Protein AF-A0A2S2PW07-F1 (afdb_monomer_lite)

pLDDT: mean 86.58, std 11.75, range [55.66, 97.31]

Structure (mmCIF, N/CA/C/O backbone):
data_AF-A0A2S2PW07-F1
#
_entry.id   AF-A0A2S2PW07-F1
#
loop_
_atom_site.group_PDB
_atom_site.id
_atom_site.type_symbol
_atom_site.label_atom_id
_atom_site.label_alt_id
_atom_site.label_comp_id
_atom_site.label_asym_id
_atom_site.label_entity_id
_atom_site.label_seq_id
_atom_site.pdbx_PDB_ins_code
_atom_site.Cartn_x
_atom_site.Cartn_y
_atom_site.Cartn_z
_atom_site.occupancy
_atom_site.B_iso_or_equiv
_atom_site.auth_seq_id
_atom_site.auth_comp_id
_atom_site.auth_asym_id
_atom_site.auth_atom_id
_atom_site.pdbx_PDB_model_num
ATOM 1 N N . MET A 1 1 ? 8.502 10.051 -54.646 1.00 61.56 1 MET A N 1
ATOM 2 C CA . MET A 1 1 ? 8.124 10.730 -53.380 1.00 61.56 1 MET A CA 1
ATOM 3 C C . MET A 1 1 ? 7.353 9.846 -52.392 1.00 61.56 1 MET A C 1
ATOM 5 O O . MET A 1 1 ? 7.506 10.057 -51.197 1.00 61.56 1 MET A O 1
ATOM 9 N N . GLN A 1 2 ? 6.549 8.864 -52.830 1.00 68.31 2 GLN A N 1
ATOM 10 C CA . GLN A 1 2 ? 5.800 7.996 -51.902 1.00 68.31 2 GLN A CA 1
ATOM 11 C C . GLN A 1 2 ? 6.695 7.001 -51.142 1.00 68.31 2 GLN A C 1
ATOM 13 O O . GLN A 1 2 ? 6.698 6.998 -49.919 1.00 68.31 2 GLN A O 1
ATOM 18 N N . LEU A 1 3 ? 7.570 6.284 -51.854 1.00 72.56 3 LEU A N 1
ATOM 19 C CA . LEU A 1 3 ? 8.488 5.301 -51.258 1.00 72.56 3 LEU A CA 1
ATOM 20 C C . LEU A 1 3 ? 9.422 5.903 -50.191 1.00 72.56 3 LEU A C 1
ATOM 22 O O . LEU A 1 3 ? 9.652 5.302 -49.148 1.00 72.56 3 LEU A O 1
ATOM 26 N N . VAL A 1 4 ? 9.928 7.121 -50.414 1.00 77.25 4 VAL A N 1
ATOM 27 C CA . VAL A 1 4 ? 10.791 7.825 -49.445 1.00 77.25 4 VAL A CA 1
ATOM 28 C C . VAL A 1 4 ? 10.021 8.174 -48.166 1.00 77.25 4 VAL A C 1
ATOM 30 O O . VAL A 1 4 ? 10.563 8.013 -47.074 1.00 77.25 4 VAL A O 1
ATOM 33 N N . ARG A 1 5 ? 8.749 8.588 -48.279 1.00 76.50 5 ARG A N 1
ATOM 34 C CA . ARG A 1 5 ? 7.878 8.824 -47.116 1.00 76.50 5 ARG A CA 1
ATOM 35 C C . ARG A 1 5 ? 7.635 7.532 -46.342 1.00 76.50 5 ARG A C 1
ATOM 37 O O . ARG A 1 5 ? 7.844 7.522 -45.135 1.00 76.50 5 ARG A O 1
ATOM 44 N N . ASP A 1 6 ? 7.340 6.434 -47.031 1.00 80.25 6 ASP A N 1
ATOM 45 C CA . ASP A 1 6 ? 7.095 5.137 -46.391 1.00 80.25 6 ASP A CA 1
ATOM 46 C C . ASP A 1 6 ? 8.335 4.614 -45.639 1.00 80.25 6 ASP A C 1
ATOM 48 O O . ASP A 1 6 ? 8.225 4.058 -44.543 1.00 80.25 6 ASP A O 1
ATOM 52 N N . HIS A 1 7 ? 9.541 4.831 -46.174 1.00 78.25 7 HIS A N 1
ATOM 53 C CA . HIS A 1 7 ? 10.789 4.484 -45.486 1.00 78.25 7 HIS A CA 1
ATOM 54 C C . HIS A 1 7 ? 11.045 5.336 -44.235 1.00 78.25 7 HIS A C 1
ATOM 56 O O . HIS A 1 7 ? 11.524 4.807 -43.225 1.00 78.25 7 HIS A O 1
ATOM 62 N N . LEU A 1 8 ? 10.723 6.632 -44.280 1.00 82.62 8 LEU A N 1
ATOM 63 C CA . LEU A 1 8 ? 10.843 7.532 -43.130 1.00 82.62 8 LEU A CA 1
ATOM 64 C C . LEU A 1 8 ? 9.824 7.180 -42.039 1.00 82.62 8 LEU A C 1
ATOM 66 O O . LEU A 1 8 ? 10.212 7.077 -40.876 1.00 82.62 8 LEU A O 1
ATOM 70 N N . SER A 1 9 ? 8.574 6.887 -42.407 1.00 79.25 9 SER A N 1
ATOM 71 C CA . SER A 1 9 ? 7.526 6.436 -41.482 1.00 79.25 9 SER A CA 1
ATOM 72 C C . SER A 1 9 ? 7.902 5.123 -40.794 1.00 79.25 9 SER A C 1
ATOM 74 O O . SER A 1 9 ? 7.868 5.039 -39.569 1.00 79.25 9 SER A O 1
ATOM 76 N N . ARG A 1 10 ? 8.395 4.125 -41.543 1.00 78.06 10 ARG A N 1
ATOM 77 C CA . ARG A 1 10 ? 8.869 2.851 -40.965 1.00 78.06 10 ARG A CA 1
ATOM 78 C C . ARG A 1 10 ? 10.079 3.035 -40.048 1.00 78.06 10 ARG A C 1
ATOM 80 O O . ARG A 1 10 ? 10.215 2.316 -39.058 1.00 78.06 10 ARG A O 1
ATOM 87 N N . ARG A 1 11 ? 10.983 3.973 -40.357 1.00 76.12 11 ARG A N 1
ATOM 88 C CA . ARG A 1 11 ? 12.097 4.331 -39.463 1.00 76.12 11 ARG A CA 1
ATOM 89 C C . ARG A 1 11 ? 11.591 4.994 -38.188 1.00 76.12 11 ARG A C 1
ATOM 91 O O . ARG A 1 11 ? 12.045 4.604 -37.119 1.00 76.12 11 ARG A O 1
ATOM 98 N N . GLN A 1 12 ? 10.643 5.923 -38.287 1.00 74.56 12 GLN A N 1
ATOM 99 C CA . GLN A 1 12 ? 10.027 6.575 -37.133 1.00 74.56 12 GLN A CA 1
ATOM 100 C C . GLN A 1 12 ? 9.257 5.583 -36.257 1.00 74.56 12 GLN A C 1
ATOM 102 O O . GLN A 1 12 ? 9.410 5.630 -35.045 1.00 74.56 12 GLN A O 1
ATOM 107 N N . GLU A 1 13 ? 8.513 4.636 -36.828 1.00 69.56 13 GLU A N 1
ATOM 108 C CA . GLU A 1 13 ? 7.823 3.574 -36.080 1.00 69.56 13 GLU A CA 1
ATOM 109 C C . GLU A 1 13 ? 8.794 2.608 -35.399 1.00 69.56 13 GLU A C 1
ATOM 111 O O . GLU A 1 13 ? 8.633 2.296 -34.221 1.00 69.56 13 GLU A O 1
ATOM 116 N N . ARG A 1 14 ? 9.849 2.172 -36.102 1.00 62.03 14 ARG A N 1
ATOM 117 C CA . ARG A 1 14 ? 10.918 1.347 -35.512 1.00 62.03 14 ARG A CA 1
ATOM 118 C C . ARG A 1 14 ? 11.684 2.100 -34.433 1.00 62.03 14 ARG A C 1
ATOM 120 O O . ARG A 1 14 ? 12.118 1.498 -33.457 1.00 62.03 14 ARG A O 1
ATOM 127 N N . GLN A 1 15 ? 11.871 3.404 -34.595 1.00 62.12 15 GLN A N 1
ATOM 128 C CA . GLN A 1 15 ? 12.469 4.249 -33.574 1.00 62.12 15 GLN A CA 1
ATOM 129 C C . GLN A 1 15 ? 11.511 4.397 -32.391 1.00 62.12 15 GLN A C 1
ATOM 131 O O . GLN A 1 15 ? 11.952 4.180 -31.273 1.00 62.12 15 GLN A O 1
ATOM 136 N N . LYS A 1 16 ? 10.208 4.608 -32.626 1.00 60.38 16 LYS A N 1
ATOM 137 C CA . LYS A 1 16 ? 9.146 4.678 -31.612 1.00 60.38 16 LYS A CA 1
ATOM 138 C C . LYS A 1 16 ? 9.062 3.394 -30.779 1.00 60.38 16 LYS A C 1
ATOM 140 O O . LYS A 1 16 ? 9.100 3.464 -29.551 1.00 60.38 16 LYS A O 1
ATOM 145 N N . SER A 1 17 ? 9.056 2.228 -31.430 1.00 59.62 17 SER A N 1
ATOM 146 C CA . SER A 1 17 ? 9.038 0.918 -30.762 1.00 59.62 17 SER A CA 1
ATOM 147 C C . SER A 1 17 ? 10.344 0.620 -30.022 1.00 59.62 17 SER A C 1
ATOM 149 O O . SER A 1 17 ? 10.330 0.048 -28.934 1.00 59.62 17 SER A O 1
ATOM 151 N N . ARG A 1 18 ? 11.488 1.088 -30.542 1.00 55.66 18 ARG A N 1
ATOM 152 C CA . ARG A 1 18 ? 12.765 1.066 -29.813 1.00 55.66 18 ARG A CA 1
ATOM 153 C C . ARG A 1 18 ? 12.802 2.090 -28.676 1.00 55.66 18 ARG A C 1
ATOM 155 O O . ARG A 1 18 ? 13.568 1.888 -27.735 1.00 55.66 18 ARG A O 1
ATOM 162 N N . THR A 1 19 ? 12.002 3.161 -28.708 1.00 57.66 19 THR A N 1
ATOM 163 C CA . THR A 1 19 ? 12.031 4.260 -27.729 1.00 57.66 19 THR A CA 1
ATOM 164 C C . THR A 1 19 ? 11.154 4.091 -26.484 1.00 57.66 19 THR A C 1
ATOM 166 O O . THR A 1 19 ? 11.354 4.862 -25.552 1.00 57.66 19 THR A O 1
ATOM 169 N N . SER A 1 20 ? 10.308 3.071 -26.353 1.00 62.25 20 SER A N 1
ATOM 170 C CA . SER A 1 20 ? 9.637 2.792 -25.070 1.00 62.25 20 SER A CA 1
ATOM 171 C C . SER A 1 20 ? 9.708 1.311 -24.724 1.00 62.25 20 SER A C 1
ATOM 173 O O . SER A 1 20 ? 8.728 0.577 -24.826 1.00 62.25 20 SER A O 1
ATOM 175 N N . LYS A 1 21 ? 10.891 0.846 -24.300 1.00 78.31 21 LYS A N 1
ATOM 176 C CA . LYS A 1 21 ? 10.907 -0.417 -23.559 1.00 78.31 21 LYS A CA 1
ATOM 177 C C . LYS A 1 21 ? 10.125 -0.167 -22.268 1.00 78.31 21 LYS A C 1
ATOM 179 O O . LYS A 1 21 ? 10.434 0.785 -21.556 1.00 78.31 21 LYS A O 1
ATOM 184 N N . GLN A 1 22 ? 9.110 -0.977 -22.019 1.00 86.88 22 GLN A N 1
ATOM 185 C CA . GLN A 1 22 ? 8.255 -0.913 -20.840 1.00 86.88 22 GLN A CA 1
ATOM 186 C C . GLN A 1 22 ? 8.094 -2.322 -20.279 1.00 86.88 22 GLN A C 1
ATOM 188 O O . GLN A 1 22 ? 8.191 -3.296 -21.028 1.00 86.88 22 GLN A O 1
ATOM 193 N N . ILE A 1 23 ? 7.865 -2.419 -18.977 1.00 89.31 23 IL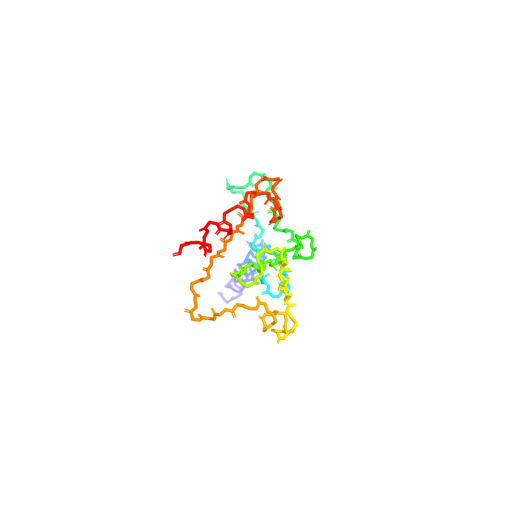E A N 1
ATOM 194 C CA . ILE A 1 23 ? 7.476 -3.659 -18.308 1.00 89.31 23 ILE A CA 1
ATOM 195 C C . ILE A 1 23 ? 6.006 -3.553 -17.921 1.00 89.31 23 ILE A C 1
ATOM 197 O O . ILE A 1 23 ? 5.587 -2.502 -17.448 1.00 89.31 23 ILE A O 1
ATOM 201 N N . CYS A 1 24 ? 5.218 -4.596 -18.159 1.00 92.38 24 CYS A N 1
ATOM 202 C CA . CYS A 1 24 ? 3.790 -4.600 -17.859 1.00 92.38 24 CYS A CA 1
ATOM 203 C C . CYS A 1 24 ? 3.474 -5.690 -16.843 1.00 92.38 24 CYS A C 1
ATOM 205 O O . CYS A 1 24 ? 4.019 -6.790 -16.935 1.00 92.38 24 CYS A O 1
ATOM 207 N N . TYR A 1 25 ? 2.587 -5.371 -15.908 1.00 93.69 25 TYR A N 1
ATOM 208 C CA . TYR A 1 25 ? 2.041 -6.311 -14.941 1.00 93.69 25 TYR A CA 1
ATOM 209 C C . TYR A 1 25 ? 0.521 -6.250 -14.973 1.00 93.69 25 TYR A C 1
ATOM 211 O O . TYR A 1 25 ? -0.069 -5.185 -15.196 1.00 93.69 25 TYR A O 1
ATOM 219 N N . ASP A 1 26 ? -0.103 -7.390 -14.709 1.00 88.50 26 ASP A N 1
ATOM 220 C CA . ASP A 1 26 ? -1.551 -7.475 -14.595 1.00 88.50 26 ASP A CA 1
ATOM 221 C C . ASP A 1 26 ? -2.061 -6.535 -13.491 1.00 88.50 26 ASP A C 1
ATOM 223 O O . ASP A 1 26 ? -1.367 -6.245 -12.514 1.00 88.50 26 ASP A O 1
ATOM 227 N N . MET A 1 27 ? -3.279 -6.021 -13.676 1.00 85.56 27 MET A N 1
ATOM 228 C CA . MET A 1 27 ? -3.978 -5.056 -12.806 1.00 85.56 27 MET A CA 1
ATOM 229 C C . MET A 1 27 ? -3.356 -3.652 -12.676 1.00 85.56 27 MET A C 1
ATOM 231 O O . MET A 1 27 ? -4.107 -2.697 -12.489 1.00 85.56 27 MET A O 1
ATOM 235 N N . VAL A 1 28 ? -2.033 -3.488 -12.790 1.00 91.50 28 VAL A N 1
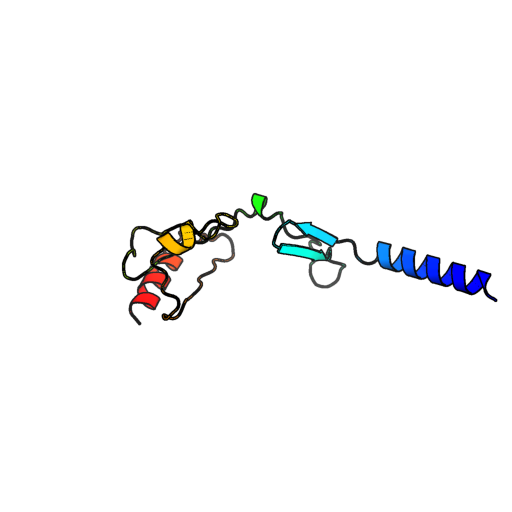ATOM 236 C CA . VAL A 1 28 ? -1.341 -2.195 -12.562 1.00 91.50 28 VAL A CA 1
ATOM 237 C C . VAL A 1 28 ? -0.748 -1.561 -13.826 1.00 91.50 28 VAL A C 1
ATOM 239 O O . VAL A 1 28 ? -0.280 -0.424 -13.785 1.00 91.50 28 VAL A O 1
ATOM 242 N N . GLY A 1 29 ? -0.807 -2.253 -14.966 1.00 93.25 29 GLY A N 1
ATOM 243 C CA . GLY A 1 29 ? -0.456 -1.698 -16.272 1.00 93.25 29 GLY A CA 1
ATOM 244 C C . GLY A 1 29 ? 1.045 -1.705 -16.566 1.00 93.25 29 GLY A C 1
ATOM 245 O O . GLY A 1 29 ? 1.785 -2.572 -16.102 1.00 93.25 29 GLY A O 1
ATOM 246 N N . CYS A 1 30 ? 1.490 -0.764 -17.404 1.00 92.56 30 CYS A N 1
ATOM 247 C CA . CYS A 1 30 ? 2.849 -0.732 -17.943 1.00 92.56 30 CYS A CA 1
ATOM 248 C C . CYS A 1 30 ? 3.678 0.430 -17.388 1.00 92.56 30 CYS A C 1
ATOM 250 O O . CYS A 1 30 ? 3.238 1.578 -17.375 1.00 92.56 30 CYS A O 1
ATOM 252 N N . PHE A 1 31 ? 4.920 0.133 -17.018 1.00 88.88 31 PHE A N 1
ATOM 253 C CA . PHE A 1 31 ? 5.899 1.072 -16.491 1.00 88.88 31 PHE A CA 1
ATOM 254 C C . PHE A 1 31 ? 7.022 1.277 -17.513 1.00 88.88 31 PHE A C 1
ATOM 256 O O . PHE A 1 31 ? 7.621 0.293 -17.965 1.00 88.88 31 PHE A O 1
ATOM 263 N N . PRO A 1 32 ? 7.346 2.526 -17.892 1.00 85.12 32 PRO A N 1
ATOM 264 C CA . PRO A 1 32 ? 8.457 2.791 -18.794 1.00 85.12 32 PRO A CA 1
ATOM 265 C C . PRO A 1 32 ? 9.775 2.391 -18.124 1.00 85.12 32 PRO A C 1
ATOM 267 O O . PRO A 1 32 ? 10.020 2.728 -16.965 1.00 85.12 32 PRO A O 1
ATOM 270 N N . ILE A 1 33 ? 10.652 1.702 -18.856 1.00 80.06 33 ILE A N 1
ATOM 271 C CA . ILE A 1 33 ? 12.004 1.428 -18.365 1.00 80.06 33 ILE A CA 1
ATOM 272 C C . ILE A 1 33 ? 12.742 2.771 -18.302 1.00 80.06 33 ILE A C 1
ATOM 274 O O . ILE A 1 33 ? 12.823 3.449 -19.336 1.00 80.06 33 ILE A O 1
ATOM 278 N N . PRO A 1 34 ? 13.281 3.169 -17.132 1.00 71.12 34 PRO A N 1
ATOM 279 C CA . PRO A 1 34 ? 13.958 4.448 -16.991 1.00 71.12 34 PRO A CA 1
ATOM 280 C C . PRO A 1 34 ? 15.059 4.600 -18.041 1.00 71.12 34 PRO A C 1
ATOM 282 O O . PRO A 1 34 ? 15.828 3.671 -18.289 1.00 71.12 34 PRO A O 1
ATOM 285 N N . ARG A 1 35 ? 15.142 5.782 -18.657 1.00 67.44 35 ARG A N 1
ATOM 286 C CA . ARG A 1 35 ? 16.289 6.187 -19.471 1.00 67.44 35 ARG A CA 1
ATOM 287 C C . ARG A 1 35 ? 16.929 7.400 -18.824 1.00 67.44 35 ARG A C 1
ATOM 289 O O . ARG A 1 35 ? 16.293 8.436 -18.687 1.00 67.44 35 ARG A O 1
ATOM 296 N N . THR A 1 36 ? 18.145 7.178 -18.349 1.00 63.09 36 THR A N 1
ATOM 297 C CA . THR A 1 36 ? 19.164 8.105 -17.838 1.00 63.09 36 THR A CA 1
ATOM 298 C C . THR A 1 36 ? 18.761 9.581 -17.933 1.00 63.09 36 THR A C 1
ATOM 300 O O . THR A 1 36 ? 18.843 10.171 -19.005 1.00 63.09 36 THR A O 1
ATOM 303 N N . SER A 1 37 ? 18.231 10.165 -16.853 1.00 58.09 37 SER A N 1
ATOM 304 C CA . SER A 1 37 ? 18.989 11.155 -16.061 1.00 58.09 37 SER A CA 1
ATOM 305 C C . SER A 1 37 ? 18.619 11.223 -14.565 1.00 58.09 37 SER A C 1
ATOM 307 O O . SER A 1 37 ? 19.396 11.760 -13.784 1.00 58.09 37 SER A O 1
ATOM 309 N N . TYR A 1 38 ? 17.480 10.660 -14.139 1.00 59.16 38 TYR A N 1
ATOM 310 C CA . TYR A 1 38 ? 16.957 10.824 -12.765 1.00 59.16 38 TYR A CA 1
ATOM 311 C C . TYR A 1 38 ? 17.078 9.585 -11.859 1.00 59.16 38 TYR A C 1
ATOM 313 O O . TYR A 1 38 ? 16.777 9.660 -10.673 1.00 59.16 38 TYR A O 1
ATOM 321 N N . SER A 1 39 ? 17.502 8.434 -12.391 1.00 64.12 39 SER A N 1
ATOM 322 C CA . SER A 1 39 ? 17.620 7.185 -11.622 1.00 64.12 39 SER A CA 1
ATOM 323 C C . SER A 1 39 ? 18.926 6.463 -11.966 1.00 64.12 39 SER A C 1
ATOM 325 O O . SER A 1 39 ? 18.962 5.703 -12.929 1.00 64.12 39 SER A O 1
ATOM 327 N N . PRO A 1 40 ? 20.018 6.668 -11.210 1.00 65.06 40 PRO A N 1
ATOM 328 C CA . PRO A 1 40 ? 21.332 6.088 -11.517 1.00 65.06 40 PRO A CA 1
ATOM 329 C C . PRO A 1 40 ? 21.322 4.562 -11.675 1.00 65.06 40 PRO A C 1
ATOM 331 O O . PRO A 1 40 ? 22.140 4.001 -12.395 1.00 65.06 40 PRO A O 1
ATOM 334 N N . LEU A 1 41 ? 20.373 3.888 -11.018 1.00 69.62 41 LEU A N 1
ATOM 335 C CA . LEU A 1 41 ? 20.262 2.434 -11.025 1.00 69.62 41 LEU A CA 1
ATOM 336 C C . LEU A 1 41 ? 19.480 1.883 -12.226 1.00 69.62 41 LEU A C 1
ATOM 338 O O . LEU A 1 41 ? 19.534 0.677 -12.446 1.00 69.62 41 LEU A O 1
ATOM 342 N N . MET A 1 42 ? 18.746 2.721 -12.975 1.00 71.12 42 MET A N 1
ATOM 343 C CA . MET A 1 42 ? 17.944 2.314 -14.146 1.00 71.12 42 MET A CA 1
ATOM 344 C C . MET A 1 42 ? 17.048 1.085 -13.888 1.00 71.12 42 MET A C 1
ATOM 346 O O . MET A 1 42 ? 16.751 0.304 -14.792 1.00 71.12 42 MET A O 1
ATOM 350 N N . LYS A 1 43 ? 16.623 0.888 -12.634 1.00 79.38 43 LYS A N 1
ATOM 351 C CA . LYS A 1 43 ? 15.827 -0.274 -12.238 1.00 79.38 43 LYS A CA 1
ATOM 352 C C . LYS A 1 43 ? 14.367 -0.031 -12.574 1.00 79.38 43 LYS A C 1
ATOM 354 O O . LYS A 1 43 ? 13.801 0.998 -12.214 1.00 79.38 43 LYS A O 1
ATOM 359 N N . SER A 1 44 ? 13.776 -1.001 -13.257 1.00 85.06 44 SER A N 1
ATOM 360 C CA . SER A 1 44 ? 12.322 -1.072 -13.387 1.00 85.06 44 SER A CA 1
ATOM 361 C C . SER A 1 44 ? 11.710 -1.531 -12.058 1.00 85.06 44 SER A C 1
ATOM 363 O O . SER A 1 44 ? 12.428 -2.132 -11.248 1.00 85.06 44 SER A O 1
ATOM 365 N N . PRO A 1 45 ? 10.416 -1.262 -11.814 1.00 90.56 45 PRO A N 1
ATOM 366 C CA . PRO A 1 45 ? 9.712 -1.830 -10.670 1.00 90.56 45 PRO A CA 1
ATOM 367 C C . PRO A 1 45 ? 9.825 -3.358 -10.657 1.00 90.56 45 PRO A C 1
ATOM 369 O O . PRO A 1 45 ? 9.993 -3.981 -11.704 1.00 90.56 45 PRO A O 1
ATOM 372 N N . GLN A 1 46 ? 9.757 -3.952 -9.470 1.00 93.19 46 GLN A N 1
ATOM 373 C CA . GLN A 1 46 ? 9.570 -5.395 -9.326 1.00 93.19 46 GLN A CA 1
ATOM 374 C C . GLN A 1 46 ? 8.102 -5.755 -9.609 1.00 93.19 46 GLN A C 1
ATOM 376 O O . GLN A 1 46 ? 7.233 -4.883 -9.551 1.00 93.19 46 GLN A O 1
ATOM 381 N N . SER A 1 47 ? 7.818 -7.026 -9.915 1.00 94.25 47 SER A N 1
ATOM 382 C CA . SER A 1 47 ? 6.439 -7.484 -10.124 1.00 94.25 47 SER A CA 1
ATOM 383 C C . SER A 1 47 ? 5.604 -7.356 -8.845 1.00 94.25 47 SER A C 1
ATOM 385 O O . SER A 1 47 ? 6.168 -7.458 -7.753 1.00 94.25 47 SER A O 1
ATOM 387 N N . PRO A 1 48 ? 4.270 -7.188 -8.947 1.00 93.94 48 PRO A N 1
ATOM 388 C CA . PRO A 1 48 ? 3.379 -7.188 -7.788 1.00 93.94 48 PRO A CA 1
ATOM 389 C C . PRO A 1 48 ? 3.597 -8.386 -6.854 1.00 93.94 48 PRO A C 1
ATOM 391 O O . PRO A 1 48 ? 3.678 -8.189 -5.646 1.00 93.94 48 PRO A O 1
ATOM 394 N N . ASP A 1 49 ? 3.808 -9.585 -7.409 1.00 93.25 49 ASP A N 1
ATOM 395 C CA . ASP A 1 49 ? 4.083 -10.807 -6.636 1.00 93.25 49 ASP A CA 1
ATOM 396 C C . ASP A 1 49 ? 5.405 -10.743 -5.861 1.00 93.25 49 ASP A C 1
ATOM 398 O O . ASP A 1 49 ? 5.508 -11.264 -4.756 1.00 93.25 49 ASP A O 1
ATOM 402 N N . ALA A 1 50 ? 6.430 -10.094 -6.424 1.00 95.25 50 ALA A N 1
ATOM 403 C CA . ALA A 1 50 ? 7.722 -9.931 -5.763 1.00 95.25 50 ALA A CA 1
ATOM 404 C C . ALA A 1 50 ? 7.697 -8.828 -4.694 1.00 95.25 50 ALA A C 1
ATOM 406 O O . ALA A 1 50 ? 8.429 -8.914 -3.710 1.00 95.25 50 ALA A O 1
ATOM 407 N N . VAL A 1 51 ? 6.880 -7.787 -4.893 1.00 94.75 51 VAL A N 1
ATOM 408 C CA . VAL A 1 51 ? 6.677 -6.721 -3.899 1.00 94.75 51 VAL A CA 1
ATOM 409 C C . VAL A 1 51 ? 5.765 -7.194 -2.760 1.00 94.75 51 VAL A C 1
ATOM 411 O O . VAL A 1 51 ? 5.945 -6.741 -1.633 1.00 94.75 51 VAL A O 1
ATOM 414 N N . ASP A 1 52 ? 4.807 -8.087 -3.041 1.00 94.00 52 ASP A N 1
ATOM 415 C CA . ASP A 1 52 ? 3.849 -8.657 -2.079 1.00 94.00 52 ASP A CA 1
ATOM 416 C C . ASP A 1 52 ? 3.152 -7.567 -1.239 1.00 94.00 52 ASP A C 1
ATOM 418 O O . ASP A 1 52 ? 3.180 -7.549 -0.004 1.00 94.00 52 ASP A O 1
ATOM 422 N N . THR A 1 53 ? 2.567 -6.579 -1.932 1.00 94.81 53 THR A N 1
ATOM 423 C CA . THR A 1 53 ? 1.895 -5.451 -1.269 1.00 94.81 53 THR A CA 1
ATOM 424 C C . THR A 1 53 ? 0.669 -5.945 -0.505 1.00 94.81 53 THR A C 1
ATOM 426 O O . THR A 1 53 ? -0.258 -6.499 -1.093 1.00 94.81 53 THR A O 1
ATOM 429 N N . LYS A 1 54 ? 0.630 -5.678 0.805 1.00 95.00 54 LYS A N 1
ATOM 430 C CA . LYS A 1 54 ? -0.470 -6.067 1.698 1.00 95.00 54 LYS A CA 1
ATOM 431 C C . LYS A 1 54 ? -1.230 -4.851 2.194 1.00 95.00 54 LYS A C 1
ATOM 433 O O . LYS A 1 54 ? -0.635 -3.883 2.662 1.00 95.00 54 LYS A O 1
ATOM 438 N N . PHE A 1 55 ? -2.552 -4.953 2.175 1.00 94.94 55 PHE A N 1
ATOM 439 C CA . PHE A 1 55 ? -3.452 -3.965 2.757 1.00 94.94 55 PHE A CA 1
ATOM 440 C C . PHE A 1 55 ? -3.955 -4.490 4.091 1.00 94.94 55 PHE A C 1
ATOM 442 O O . PHE A 1 55 ? -4.664 -5.493 4.136 1.00 94.94 55 PHE A O 1
ATOM 449 N N . LEU A 1 56 ? -3.561 -3.821 5.173 1.00 94.88 56 LEU A N 1
ATOM 450 C CA . LEU A 1 56 ? -3.997 -4.142 6.526 1.00 94.88 56 LEU A CA 1
ATOM 451 C C . LEU A 1 56 ? -4.965 -3.060 6.996 1.00 94.88 56 LEU A C 1
ATOM 453 O O . LEU A 1 56 ? -4.600 -1.889 7.087 1.00 94.88 56 LEU A O 1
ATOM 457 N N . VAL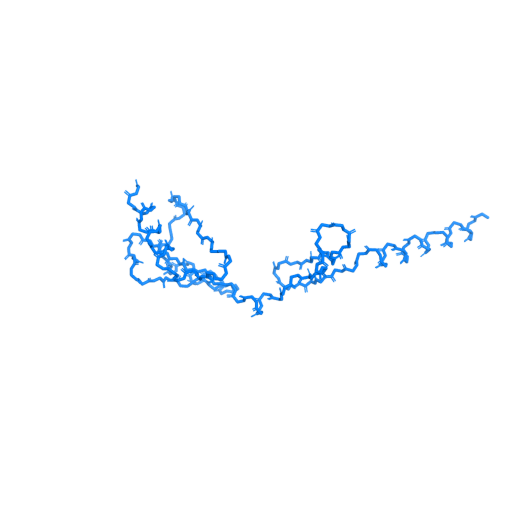 A 1 57 ? -6.196 -3.456 7.292 1.00 95.31 57 VAL A N 1
ATOM 458 C CA . VAL A 1 57 ? -7.248 -2.562 7.765 1.00 95.31 57 VAL A CA 1
ATOM 459 C C . VAL A 1 57 ? -7.292 -2.585 9.283 1.00 95.31 57 VAL A C 1
ATOM 461 O O . VAL A 1 57 ? -7.429 -3.640 9.900 1.00 95.31 57 VAL A O 1
ATOM 464 N N . MET A 1 58 ? -7.223 -1.387 9.860 1.00 95.31 58 MET A N 1
ATOM 465 C CA . MET A 1 58 ? -7.471 -1.119 11.269 1.00 95.31 58 MET A CA 1
ATOM 466 C C . MET A 1 58 ? -8.679 -0.193 11.381 1.00 95.31 58 MET A C 1
ATOM 468 O O . MET A 1 58 ? -8.720 0.865 10.752 1.00 95.31 58 MET A O 1
ATOM 472 N N . THR A 1 59 ? -9.646 -0.565 12.208 1.00 95.44 59 THR A N 1
ATOM 473 C CA . THR A 1 59 ? -10.808 0.269 12.530 1.00 95.44 59 THR A CA 1
ATOM 474 C C . THR A 1 59 ? -10.956 0.403 14.041 1.00 95.44 59 THR A C 1
ATOM 476 O O . THR A 1 59 ? -10.307 -0.305 14.815 1.00 95.44 59 THR A O 1
ATOM 479 N N . ARG A 1 60 ? -11.861 1.283 14.490 1.00 94.50 60 ARG A N 1
ATOM 480 C CA . ARG A 1 60 ? -12.209 1.390 15.916 1.00 94.50 60 ARG A CA 1
ATOM 481 C C . ARG A 1 60 ? -12.752 0.071 16.490 1.00 94.50 60 ARG A C 1
ATOM 483 O O . ARG A 1 60 ? -12.592 -0.147 17.684 1.00 94.50 60 ARG A O 1
ATOM 490 N N . HIS A 1 61 ? -13.331 -0.801 15.658 1.00 91.75 61 HIS A N 1
ATOM 491 C CA . HIS A 1 61 ? -13.872 -2.101 16.068 1.00 91.75 61 HIS A CA 1
ATOM 492 C C . HIS A 1 61 ? -12.812 -3.210 16.169 1.00 91.75 61 HIS A C 1
ATOM 494 O O . HIS A 1 61 ? -13.029 -4.178 16.889 1.00 91.75 61 HIS A O 1
ATOM 500 N N . ASN A 1 62 ? -11.676 -3.088 15.474 1.00 88.75 62 ASN A N 1
ATOM 501 C CA . ASN A 1 62 ? -10.641 -4.129 15.394 1.00 88.75 62 ASN A CA 1
ATOM 502 C C . ASN A 1 62 ? -9.218 -3.541 15.452 1.00 88.75 62 ASN A C 1
ATOM 504 O O . ASN A 1 62 ? -8.412 -3.694 14.535 1.00 88.75 62 ASN A O 1
ATOM 508 N N . ARG A 1 63 ? -8.884 -2.854 16.552 1.00 88.00 63 ARG A N 1
ATOM 509 C CA . ARG A 1 63 ? -7.557 -2.227 16.720 1.00 88.00 63 ARG A CA 1
ATOM 510 C C . ARG A 1 63 ? -6.410 -3.239 16.873 1.00 88.00 63 ARG A C 1
ATOM 512 O O . ARG A 1 63 ? -5.278 -2.930 16.507 1.00 88.00 63 ARG A O 1
ATOM 519 N N . SER A 1 64 ? -6.685 -4.421 17.431 1.00 85.19 64 SER A N 1
ATOM 520 C CA . SER A 1 64 ? -5.706 -5.503 17.636 1.00 85.19 64 SER A CA 1
ATOM 521 C C . SER A 1 64 ? -5.611 -6.463 16.449 1.00 85.19 64 SER A C 1
ATOM 523 O O . SER A 1 64 ? -4.509 -6.892 16.108 1.00 85.19 64 SER A O 1
ATOM 525 N N . ASP A 1 65 ? -6.741 -6.755 15.804 1.00 87.25 65 ASP A N 1
ATOM 526 C CA . ASP A 1 65 ? -6.871 -7.808 14.794 1.00 87.25 65 ASP A CA 1
ATOM 527 C C . ASP A 1 65 ? -7.090 -7.206 13.409 1.00 87.25 65 ASP A C 1
ATOM 529 O O . ASP A 1 65 ? -8.214 -7.004 12.944 1.00 87.25 65 ASP A O 1
ATOM 533 N N . LEU A 1 66 ? -5.970 -6.884 12.760 1.00 91.00 66 LEU A N 1
ATOM 534 C CA . LEU A 1 66 ? -5.963 -6.286 11.430 1.00 91.00 66 LEU A CA 1
ATOM 535 C C . LEU A 1 66 ? -6.597 -7.229 10.405 1.00 91.00 66 LEU A C 1
ATOM 537 O O . LEU A 1 66 ? -6.197 -8.390 10.288 1.00 91.00 66 LEU A O 1
ATOM 541 N N . THR A 1 67 ? -7.523 -6.706 9.606 1.00 94.31 67 THR A N 1
ATOM 542 C CA . THR A 1 67 ? -8.107 -7.451 8.485 1.00 94.31 67 THR A CA 1
ATOM 543 C C . THR A 1 67 ? -7.259 -7.255 7.234 1.00 94.31 67 THR A C 1
ATOM 545 O O . THR A 1 67 ? -6.919 -6.126 6.887 1.00 94.31 67 THR A O 1
ATOM 548 N N . TYR A 1 68 ? -6.928 -8.338 6.533 1.00 95.12 68 TYR A N 1
ATOM 549 C CA . TYR A 1 68 ? -6.258 -8.250 5.236 1.00 95.12 68 TYR A CA 1
ATOM 550 C C . TYR A 1 68 ? -7.268 -8.000 4.126 1.00 95.12 68 TYR A C 1
ATOM 552 O O . TYR A 1 68 ? -8.296 -8.671 4.085 1.00 95.12 68 TYR A O 1
ATOM 560 N N . ILE A 1 69 ? -6.944 -7.081 3.216 1.00 95.44 69 ILE A N 1
ATOM 561 C CA . ILE A 1 69 ? -7.667 -6.911 1.954 1.00 95.44 69 ILE A CA 1
ATOM 562 C C . ILE A 1 69 ? -6.875 -7.576 0.835 1.00 95.44 69 ILE A C 1
ATOM 564 O O . ILE A 1 69 ? -5.682 -7.309 0.667 1.00 95.44 69 ILE A O 1
ATOM 568 N N . THR A 1 70 ? -7.557 -8.421 0.070 1.00 92.38 70 THR A N 1
ATOM 569 C CA . THR A 1 70 ? -6.987 -9.203 -1.026 1.00 92.38 70 THR A CA 1
ATOM 570 C C . THR A 1 70 ? -7.493 -8.673 -2.360 1.00 92.38 70 THR A C 1
ATOM 572 O O . THR A 1 70 ? -8.688 -8.471 -2.553 1.00 92.38 70 THR A O 1
ATOM 575 N N . TYR A 1 71 ? -6.585 -8.448 -3.309 1.00 88.44 71 TYR A N 1
ATOM 576 C CA . TYR A 1 71 ? -6.970 -8.077 -4.669 1.00 88.44 71 TYR A CA 1
ATOM 577 C C . TYR A 1 71 ? -7.608 -9.243 -5.416 1.00 88.44 71 TYR A C 1
ATOM 579 O O . TYR A 1 71 ? -7.215 -10.393 -5.248 1.00 88.44 71 TYR A O 1
ATOM 587 N N . GLY A 1 72 ? -8.569 -8.932 -6.287 1.00 88.38 72 GLY A N 1
ATOM 588 C CA . GLY A 1 72 ? -9.193 -9.926 -7.161 1.00 88.38 72 GLY A CA 1
ATOM 589 C C . GLY A 1 72 ? -10.139 -10.899 -6.450 1.00 88.38 72 GLY A C 1
ATOM 590 O O . GLY A 1 72 ? -10.702 -11.773 -7.099 1.00 88.38 72 GLY A O 1
ATOM 591 N N . ASP A 1 73 ? -10.386 -10.724 -5.151 1.00 94.25 73 ASP A N 1
ATOM 592 C CA . ASP A 1 73 ? -11.259 -11.590 -4.352 1.00 94.25 73 ASP A CA 1
ATOM 593 C C . ASP A 1 73 ? -12.752 -11.219 -4.436 1.00 94.25 73 ASP A C 1
ATOM 595 O O . ASP A 1 73 ? -13.538 -11.567 -3.558 1.00 94.25 73 ASP A O 1
ATOM 599 N N . GLN A 1 74 ? -13.147 -10.465 -5.467 1.00 94.25 74 GLN A N 1
ATOM 600 C CA . GLN A 1 74 ? -14.516 -9.973 -5.664 1.00 94.25 74 GLN A CA 1
ATOM 601 C C . GLN A 1 74 ? -15.064 -9.160 -4.472 1.00 94.25 74 GLN A C 1
ATOM 603 O O . GLN A 1 74 ? -16.261 -9.187 -4.172 1.00 94.25 74 GLN A O 1
ATOM 608 N N . HIS A 1 75 ? -14.190 -8.395 -3.809 1.00 93.25 75 HIS A N 1
ATOM 609 C CA . HIS A 1 75 ? -14.506 -7.539 -2.662 1.00 93.25 75 HIS A CA 1
ATOM 610 C C . HIS A 1 75 ? -14.911 -8.304 -1.393 1.00 93.25 75 HIS A C 1
ATOM 612 O O . HIS A 1 75 ? -15.488 -7.702 -0.483 1.00 93.25 75 HIS A O 1
ATOM 618 N N . VAL A 1 76 ? -14.635 -9.608 -1.305 1.00 96.19 76 VAL A N 1
ATOM 619 C CA . VAL A 1 76 ? -15.004 -10.433 -0.144 1.00 96.19 76 VAL A CA 1
ATOM 620 C C . VAL A 1 76 ? -14.288 -9.945 1.115 1.00 96.19 76 VAL A C 1
ATOM 622 O O . VAL A 1 76 ? -14.941 -9.628 2.110 1.00 96.19 76 VAL A O 1
ATOM 625 N N . SER A 1 77 ? -12.965 -9.806 1.075 1.00 95.69 77 SER A N 1
ATOM 626 C CA . SER A 1 77 ? -12.179 -9.277 2.195 1.00 95.69 77 SER A CA 1
ATOM 627 C C . SER A 1 77 ? -12.583 -7.854 2.569 1.00 95.69 77 SER A C 1
ATOM 629 O O . SER A 1 77 ? -12.708 -7.537 3.751 1.00 95.69 77 SER A O 1
ATOM 631 N N . LEU A 1 78 ? -12.862 -7.010 1.569 1.00 94.31 78 LEU A N 1
ATOM 632 C CA . LEU A 1 78 ? -13.272 -5.625 1.780 1.00 94.31 78 LEU A CA 1
ATOM 633 C C . LEU A 1 78 ? -14.588 -5.539 2.559 1.00 94.31 78 LEU A C 1
ATOM 635 O O . LEU A 1 78 ? -14.664 -4.809 3.548 1.00 94.31 78 LEU A O 1
ATOM 639 N N . LYS A 1 79 ? -15.597 -6.324 2.167 1.00 94.12 79 LYS A N 1
ATOM 640 C CA . LYS A 1 79 ? -16.894 -6.389 2.863 1.00 94.12 79 LYS A CA 1
ATOM 641 C C . LYS A 1 79 ? -16.765 -6.892 4.304 1.00 94.12 79 LYS A C 1
ATOM 643 O O . LYS A 1 79 ? -17.535 -6.470 5.159 1.00 94.12 79 LYS A O 1
ATOM 648 N N . ASN A 1 80 ? -15.762 -7.722 4.585 1.00 93.00 80 ASN A N 1
ATOM 649 C CA . ASN A 1 80 ? -15.502 -8.292 5.910 1.00 93.00 80 ASN A CA 1
ATOM 650 C C . ASN A 1 80 ? -14.527 -7.459 6.773 1.00 93.00 80 ASN A C 1
ATOM 652 O O . ASN A 1 80 ? -14.127 -7.900 7.847 1.00 93.00 80 ASN 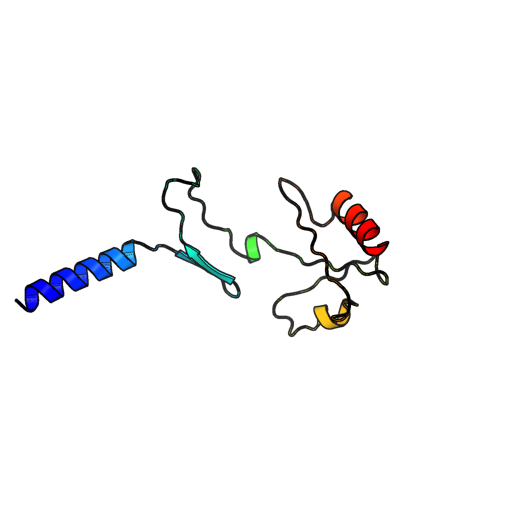A O 1
ATOM 656 N N . SER A 1 81 ? -14.118 -6.266 6.324 1.00 93.00 81 SER A N 1
ATOM 657 C CA . SER A 1 81 ? -13.046 -5.477 6.961 1.00 93.00 81 SER A CA 1
ATOM 658 C C . SER A 1 81 ? -13.495 -4.421 7.970 1.00 93.00 81 SER A C 1
ATOM 660 O O . SER A 1 81 ? -12.659 -3.708 8.523 1.00 93.00 81 SER A O 1
ATOM 662 N N . ASN A 1 82 ? -14.803 -4.292 8.208 1.00 93.94 82 ASN A N 1
ATOM 663 C CA . ASN A 1 82 ? -15.407 -3.208 8.994 1.00 93.94 82 ASN A CA 1
ATOM 664 C C . ASN A 1 82 ? -15.135 -1.791 8.443 1.00 93.94 82 ASN A C 1
ATOM 666 O O . ASN A 1 82 ? -15.424 -0.805 9.127 1.00 93.94 82 ASN A O 1
ATOM 670 N N . LEU A 1 83 ? -14.597 -1.657 7.222 1.00 93.00 83 LEU A N 1
ATOM 671 C CA . LEU A 1 83 ? -14.502 -0.360 6.556 1.00 93.00 83 LEU A CA 1
ATOM 672 C C . LEU A 1 83 ? -15.899 0.195 6.293 1.00 93.00 83 LEU A C 1
ATOM 674 O O . LEU A 1 83 ? -16.784 -0.496 5.791 1.00 93.00 83 LEU A O 1
ATOM 678 N N . ARG A 1 84 ? -16.069 1.475 6.618 1.00 93.31 84 ARG A N 1
ATOM 679 C CA . ARG A 1 84 ? -17.313 2.209 6.408 1.00 93.31 84 ARG A CA 1
ATOM 680 C C . ARG A 1 84 ? -17.064 3.300 5.369 1.00 93.31 84 ARG A C 1
ATOM 682 O O . ARG A 1 84 ? -16.258 4.186 5.658 1.00 93.31 84 ARG A O 1
ATOM 689 N N . PRO A 1 85 ? -17.722 3.260 4.198 1.00 92.38 85 PRO A N 1
ATOM 690 C CA . PRO A 1 85 ? -17.463 4.216 3.118 1.00 92.38 85 PRO A CA 1
ATOM 691 C C . PRO A 1 85 ? -17.813 5.663 3.500 1.00 92.38 85 PRO A C 1
ATOM 693 O O . PRO A 1 85 ? -17.211 6.599 2.987 1.00 92.38 85 PRO A O 1
ATOM 696 N N . GLU A 1 86 ? -18.721 5.843 4.458 1.00 95.75 86 GLU A N 1
ATOM 697 C CA . GLU A 1 86 ? -19.124 7.148 5.002 1.00 95.75 86 GLU A CA 1
ATOM 698 C C . GLU A 1 86 ? -18.089 7.782 5.949 1.00 95.75 86 GLU A C 1
ATOM 700 O O . GLU A 1 86 ? -18.233 8.947 6.318 1.00 95.75 86 GLU A O 1
ATOM 705 N N . LEU A 1 87 ? -17.055 7.046 6.373 1.00 94.25 87 LEU A N 1
ATOM 706 C CA . LEU A 1 87 ? -16.020 7.562 7.270 1.00 94.25 87 LEU A CA 1
ATOM 707 C C . LEU A 1 87 ? -14.724 7.891 6.511 1.00 94.25 87 LEU A C 1
ATOM 709 O O . LEU A 1 87 ? -14.371 7.203 5.550 1.00 94.25 87 LEU A O 1
ATOM 713 N N . PRO A 1 88 ? -13.946 8.893 6.966 1.00 95.19 88 PRO A N 1
ATOM 714 C CA . PRO A 1 88 ? -12.645 9.181 6.377 1.00 95.19 88 PRO A CA 1
ATOM 715 C C . PRO A 1 88 ? -11.704 7.974 6.451 1.00 95.19 88 PRO A C 1
ATOM 717 O O . PRO A 1 88 ? -11.438 7.442 7.528 1.00 95.19 88 PRO A O 1
ATOM 720 N N . THR A 1 89 ? -11.133 7.592 5.309 1.00 95.69 89 THR A N 1
ATOM 721 C CA . THR A 1 89 ? -10.076 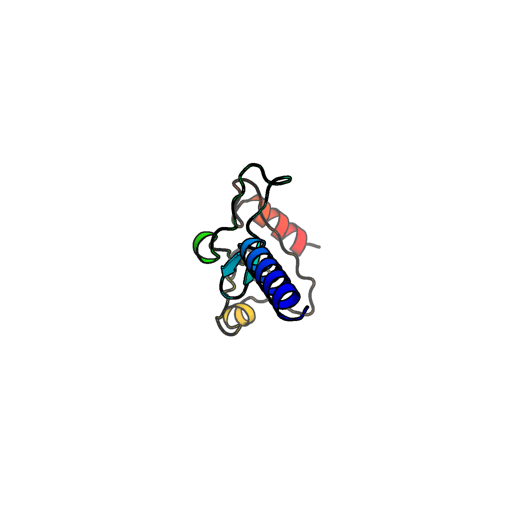6.575 5.235 1.00 95.69 89 THR A CA 1
ATOM 722 C C . THR A 1 89 ? -8.704 7.247 5.272 1.00 95.69 89 THR A C 1
ATOM 724 O O . THR A 1 89 ? -8.463 8.228 4.566 1.00 95.69 89 THR A O 1
ATOM 727 N N . LYS A 1 90 ? -7.791 6.731 6.102 1.00 95.81 90 LYS A N 1
ATOM 728 C CA . LYS A 1 90 ? -6.394 7.184 6.196 1.00 95.81 90 LYS A CA 1
ATOM 729 C C . LYS A 1 90 ? -5.473 6.033 5.797 1.00 95.81 90 LYS A C 1
ATOM 731 O O . LYS A 1 90 ? -5.676 4.912 6.249 1.00 95.81 90 LYS A O 1
ATOM 736 N N . ILE A 1 91 ? -4.467 6.308 4.968 1.00 96.00 91 ILE A N 1
ATOM 737 C CA . ILE A 1 91 ? -3.510 5.301 4.488 1.00 96.00 91 ILE A CA 1
ATOM 738 C C . ILE A 1 91 ? -2.136 5.611 5.081 1.00 96.00 91 ILE A C 1
ATOM 740 O O . ILE A 1 91 ? -1.637 6.726 4.945 1.00 96.00 91 ILE A O 1
ATOM 744 N N . ILE A 1 92 ? -1.529 4.616 5.728 1.00 96.19 92 ILE A N 1
ATOM 745 C CA . ILE A 1 92 ? -0.173 4.689 6.280 1.00 96.19 92 ILE A CA 1
ATOM 746 C C . ILE A 1 92 ? 0.715 3.776 5.437 1.00 96.19 92 ILE A C 1
ATOM 748 O O . ILE A 1 92 ? 0.452 2.581 5.336 1.00 96.19 92 ILE A O 1
ATOM 752 N N . ILE A 1 93 ? 1.769 4.336 4.842 1.00 97.31 93 ILE A N 1
ATOM 753 C CA . ILE A 1 93 ? 2.711 3.607 3.987 1.00 97.31 93 ILE A CA 1
ATOM 754 C C . ILE A 1 93 ? 4.099 3.741 4.605 1.00 97.31 93 ILE A C 1
ATOM 756 O O . ILE A 1 93 ? 4.571 4.852 4.850 1.00 97.31 93 ILE A O 1
ATOM 760 N N . HIS A 1 94 ? 4.745 2.613 4.891 1.00 96.50 94 HIS A N 1
ATOM 761 C CA . HIS A 1 94 ? 6.112 2.617 5.401 1.00 96.50 94 HIS A CA 1
ATOM 762 C C . HIS A 1 94 ? 7.122 2.893 4.279 1.00 96.50 94 HIS A C 1
ATOM 764 O O . HIS A 1 94 ? 6.831 2.741 3.095 1.00 96.50 94 HIS A O 1
ATOM 770 N N . GLY A 1 95 ? 8.336 3.281 4.666 1.00 94.00 95 GLY A N 1
ATOM 771 C CA . GLY A 1 95 ? 9.425 3.577 3.740 1.00 94.00 95 GLY A CA 1
ATOM 772 C C . GLY A 1 95 ? 10.631 2.664 3.935 1.00 94.00 95 GLY A C 1
ATOM 773 O O . GLY A 1 95 ? 10.507 1.452 4.123 1.00 94.00 95 GLY A O 1
ATOM 774 N N . PHE A 1 96 ? 11.812 3.275 3.883 1.00 95.12 96 PHE A N 1
ATOM 775 C CA . PHE A 1 96 ? 13.115 2.618 3.939 1.00 95.12 96 PHE A CA 1
ATOM 776 C C . PHE A 1 96 ? 13.233 1.588 5.072 1.00 95.12 96 PHE A C 1
ATOM 778 O O . PHE A 1 96 ? 13.142 1.942 6.244 1.00 95.12 96 PHE A O 1
ATOM 785 N N . LYS A 1 97 ? 13.469 0.320 4.702 1.00 94.38 97 LYS A N 1
ATOM 786 C CA . LYS A 1 97 ? 13.633 -0.828 5.617 1.00 94.38 97 LYS A CA 1
ATOM 787 C C . LYS A 1 97 ? 12.496 -1.021 6.642 1.00 94.38 97 LYS A C 1
ATOM 789 O O . LYS A 1 97 ? 12.700 -1.721 7.628 1.00 94.38 97 LYS A O 1
ATOM 794 N N . GLY A 1 98 ? 11.331 -0.413 6.420 1.00 94.62 98 GLY A N 1
ATOM 795 C CA . GLY A 1 98 ? 10.178 -0.527 7.310 1.00 94.62 98 GLY A CA 1
ATOM 796 C C . GLY A 1 98 ? 9.225 -1.654 6.922 1.00 94.62 98 GLY A C 1
ATOM 797 O O . GLY A 1 98 ? 9.377 -2.298 5.883 1.00 94.62 98 GLY A O 1
ATOM 798 N N . SER A 1 99 ? 8.205 -1.834 7.751 1.00 95.12 99 SER A N 1
ATOM 799 C CA . SER A 1 99 ? 7.084 -2.747 7.553 1.00 95.12 99 SER A CA 1
ATOM 800 C C . SER A 1 99 ? 5.773 -2.100 7.995 1.00 95.12 99 SER A C 1
ATOM 802 O O . SER A 1 99 ? 5.721 -1.337 8.960 1.00 95.12 99 SER A O 1
ATOM 804 N N . GLY A 1 100 ? 4.667 -2.470 7.344 1.00 92.38 100 GLY A N 1
ATOM 805 C CA . GLY A 1 100 ? 3.318 -2.065 7.761 1.00 92.38 100 GLY A CA 1
ATOM 806 C C . GLY A 1 100 ? 2.921 -2.587 9.150 1.00 92.38 100 GLY A C 1
ATOM 807 O O . GLY A 1 100 ? 1.932 -2.131 9.715 1.00 92.38 100 GLY A O 1
ATOM 808 N N . ARG A 1 101 ? 3.693 -3.526 9.718 1.00 92.19 101 ARG A N 1
ATOM 809 C CA . 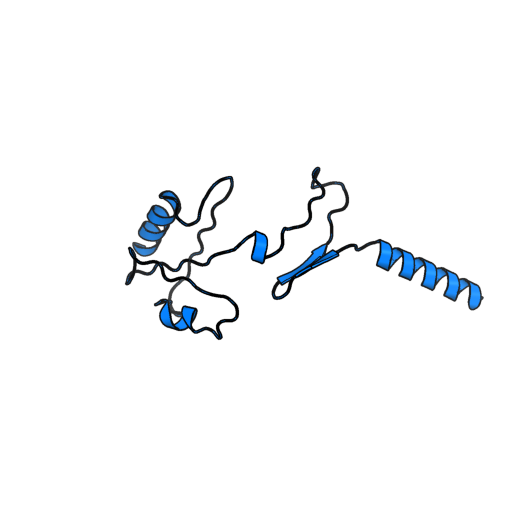ARG A 1 101 ? 3.504 -4.058 11.079 1.00 92.19 101 ARG A CA 1
ATOM 810 C C . ARG A 1 101 ? 4.400 -3.396 12.125 1.00 92.19 101 ARG A C 1
ATOM 812 O O . ARG A 1 101 ? 4.345 -3.783 13.293 1.00 92.19 101 ARG A O 1
ATOM 819 N N . ASP A 1 102 ? 5.222 -2.426 11.735 1.00 94.62 102 ASP A N 1
ATOM 820 C CA . ASP A 1 102 ? 6.099 -1.746 12.678 1.00 94.62 102 ASP A CA 1
ATOM 821 C C . ASP A 1 102 ? 5.293 -1.001 13.744 1.00 94.62 102 ASP A C 1
ATOM 823 O O . ASP A 1 102 ? 4.186 -0.503 13.510 1.00 94.62 102 ASP A O 1
ATOM 827 N N . LYS A 1 103 ? 5.886 -0.864 14.935 1.00 94.44 103 LYS A N 1
ATOM 828 C CA . LYS A 1 103 ? 5.260 -0.190 16.082 1.00 94.44 103 LYS A CA 1
ATOM 829 C C . LYS A 1 103 ? 4.729 1.201 15.718 1.00 94.44 103 LYS A C 1
ATOM 831 O O . LYS A 1 103 ? 3.667 1.581 16.204 1.00 94.44 103 LYS A O 1
ATOM 836 N N . VAL A 1 104 ? 5.443 1.934 14.861 1.00 93.81 104 VAL A N 1
ATOM 837 C CA . VAL A 1 104 ? 5.058 3.280 14.409 1.00 93.81 104 VAL A CA 1
ATOM 838 C C . VAL A 1 104 ? 3.741 3.257 13.633 1.00 93.81 104 VAL A C 1
ATOM 840 O O . VAL A 1 104 ? 2.877 4.083 13.913 1.00 93.81 104 VAL A O 1
ATOM 843 N N . ALA A 1 105 ? 3.540 2.290 12.731 1.00 94.38 105 ALA A N 1
ATOM 844 C CA . ALA A 1 105 ? 2.296 2.168 11.972 1.00 94.38 105 ALA A CA 1
ATOM 845 C C . ALA A 1 105 ? 1.099 1.928 12.903 1.00 94.38 105 ALA A C 1
ATOM 847 O O . ALA A 1 105 ? 0.064 2.576 12.766 1.00 94.38 105 ALA A O 1
ATOM 848 N N . ARG A 1 106 ? 1.269 1.071 13.919 1.00 93.25 106 ARG A N 1
ATOM 849 C CA . ARG A 1 106 ? 0.226 0.806 14.922 1.00 93.25 106 ARG A CA 1
ATOM 850 C C . ARG A 1 106 ? -0.076 2.025 15.796 1.00 93.25 106 ARG A C 1
ATOM 852 O O . ARG A 1 106 ? -1.239 2.310 16.057 1.00 93.25 106 ARG A O 1
ATOM 859 N N . LEU A 1 107 ? 0.955 2.731 16.267 1.00 95.62 107 LEU A N 1
ATOM 860 C CA . LEU A 1 107 ? 0.777 3.932 17.091 1.00 95.62 107 LEU A CA 1
ATOM 861 C C . LEU A 1 107 ? 0.064 5.042 16.316 1.00 95.62 107 LEU A C 1
ATOM 863 O O . LEU A 1 107 ? -0.882 5.627 16.835 1.00 95.62 107 LEU A O 1
ATOM 867 N N . LEU A 1 108 ? 0.478 5.286 15.070 1.00 96.12 108 LEU A N 1
ATOM 868 C CA . LEU A 1 108 ? -0.159 6.271 14.203 1.00 96.12 108 LEU A CA 1
ATOM 869 C C . LEU A 1 108 ? -1.600 5.868 13.863 1.00 96.12 108 LEU A C 1
ATOM 871 O O . LEU A 1 108 ? -2.488 6.711 13.918 1.00 96.12 108 LEU A O 1
ATOM 875 N N . GLY A 1 109 ? -1.845 4.586 13.577 1.00 95.50 109 GLY A N 1
ATOM 876 C CA . GLY A 1 109 ? -3.190 4.054 13.355 1.00 95.50 109 GLY A CA 1
ATOM 877 C C . GLY A 1 109 ? -4.117 4.305 14.545 1.00 95.50 109 GLY A C 1
ATOM 878 O O . GLY A 1 109 ? -5.197 4.856 14.366 1.00 95.50 109 GLY A O 1
ATOM 879 N N . ASN A 1 110 ? -3.668 3.999 15.766 1.00 95.75 110 ASN A N 1
ATOM 880 C CA . ASN A 1 110 ? -4.439 4.281 16.979 1.00 95.75 110 ASN A CA 1
ATOM 881 C C . ASN A 1 110 ? -4.719 5.777 17.151 1.00 95.75 110 ASN A C 1
ATOM 883 O O . ASN A 1 110 ? -5.872 6.149 17.336 1.00 95.75 110 ASN A O 1
ATOM 887 N N . ALA A 1 111 ? -3.694 6.625 17.022 1.00 96.62 111 ALA A N 1
ATOM 888 C CA . ALA A 1 111 ? -3.850 8.069 17.173 1.00 96.62 111 ALA A CA 1
ATOM 889 C C . ALA A 1 111 ? -4.847 8.654 16.158 1.00 96.62 111 ALA A C 1
ATOM 891 O O . ALA A 1 111 ? -5.680 9.477 16.518 1.00 96.62 111 ALA A O 1
ATOM 892 N N . LEU A 1 112 ? -4.810 8.200 14.901 1.00 96.00 112 LEU A N 1
ATOM 893 C CA . LEU A 1 112 ? -5.753 8.633 13.863 1.00 96.00 112 LEU A CA 1
ATOM 894 C C . LEU A 1 112 ? -7.191 8.167 14.123 1.00 96.00 112 LEU A C 1
ATOM 896 O O . LEU A 1 112 ? -8.127 8.826 13.678 1.00 96.00 112 LEU A O 1
ATOM 900 N N . LEU A 1 113 ? -7.372 7.038 14.809 1.00 94.94 113 LEU A N 1
ATOM 901 C CA . LEU A 1 113 ? -8.686 6.531 15.208 1.00 94.94 113 LEU A CA 1
ATOM 902 C C . LEU A 1 113 ? -9.229 7.209 16.477 1.00 94.94 113 LEU A C 1
ATOM 904 O O . LEU A 1 113 ? -10.407 7.028 16.784 1.00 94.94 113 LEU A O 1
ATOM 908 N N . ASP A 1 114 ? -8.405 7.967 17.198 1.00 94.81 114 ASP A N 1
ATOM 909 C CA . ASP A 1 114 ? -8.804 8.735 18.385 1.00 94.81 114 ASP A CA 1
ATOM 910 C C . ASP A 1 114 ? -9.147 10.203 18.069 1.00 94.81 114 ASP A C 1
ATOM 912 O O . ASP A 1 114 ? -9.640 10.909 18.947 1.00 94.81 114 ASP A O 1
ATOM 916 N N . LEU A 1 115 ? -8.924 10.642 16.822 1.00 90.62 115 LEU A N 1
ATOM 917 C CA . LEU A 1 115 ? -9.468 11.891 16.269 1.00 90.62 115 LEU A CA 1
ATOM 918 C C . LEU A 1 115 ? -10.984 11.788 16.060 1.00 90.62 115 LEU A C 1
ATOM 920 O O . LEU A 1 115 ? -11.654 12.828 16.223 1.00 90.62 115 LEU A O 1
#

Organism: NCBI:txid143950

Radius of gyration: 22.43 Å; chains: 1; bounding box: 40×24×72 Å

Foldseek 3Di:
DVVVVVVVVVVVVVVVVVVFDWDAAPPPGIGGQDDDDPDPVSDDDDYCVVVVDWDWADAPVCLPPTQTDDPPPVCPSVVVGPDDPPDDDDDDDDDDPDDCPDPVVSVVSVVVNVD

Sequence (115 aa):
MQLVRDHLSRRQERQKSRTSKQICYDMVGCFPIPRTSYSPLMKSPQSPDAVDTKFLVMTRHNRSDLTYITYGDQHVSLKNSNLRPELPTKIIIHGFKGSGRDKVARLLGNALLDL

Secondary structure (DSSP, 8-state):
-HHHHHHHHHHHHHHHHHH--EEEETTTEEEEPP-SSS-TT-PPPPPHHHHT--EEE--TT-SSSPEEE-TTSTTHHHHTTT--TTSPP------TT--TTSHHHHHHHHHHH--

InterPro domains:
  IPR000734 Triacylglycerol lipase family [PTHR11610] (22-113)
  IPR013818 Lipase [PF00151] (21-102)
  IPR029058 Alpha/Beta hydrolase fold [G3DSA:3.40.50.1820] (20-115)
  IPR029058 Alpha/Beta hydrolase fold [SSF53474] (38-114)